Protein AF-A0A6A4IJ73-F1 (afdb_monomer)

Mean predicted aligned error: 5.36 Å

pLDDT: mean 88.85, std 8.81, range [42.09, 96.19]

Sequence (140 aa):
MLNLNHTLFPVFCGCNETDVPLMLYAADAPCTEYSNITTLGTDFDNSQISLLWNNTLTLYSQDNNQLAANWTTCITCGAIQCSLGRLGMEISDVCKQCFEKHCWHGEVNDSQPGFLSPSLILDPSETWAEWNVSFFGSTD

Structure (mmCIF, N/CA/C/O backbone):
data_AF-A0A6A4IJ73-F1
#
_entry.id   AF-A0A6A4IJ73-F1
#
loop_
_atom_site.group_PDB
_atom_site.id
_atom_site.type_symbol
_atom_site.label_atom_id
_atom_site.label_alt_id
_atom_site.label_comp_id
_atom_site.label_asym_id
_atom_site.label_entity_id
_atom_site.label_seq_id
_atom_site.pdbx_PDB_ins_code
_atom_site.Cartn_x
_atom_site.Cartn_y
_atom_site.Cartn_z
_atom_site.occupancy
_atom_site.B_iso_or_equiv
_atom_site.auth_seq_id
_atom_site.auth_comp_id
_atom_site.auth_asym_id
_atom_site.auth_atom_id
_atom_site.pdbx_PDB_model_num
ATOM 1 N N . MET A 1 1 ? -5.145 -13.179 -2.734 1.00 76.81 1 MET A N 1
ATOM 2 C CA . MET A 1 1 ? -4.444 -11.872 -2.777 1.00 76.81 1 MET A CA 1
ATOM 3 C C . MET A 1 1 ? -4.278 -11.346 -4.199 1.00 76.81 1 MET A C 1
ATOM 5 O O . MET A 1 1 ? -4.827 -10.290 -4.472 1.00 76.81 1 MET A O 1
ATOM 9 N N . LEU A 1 2 ? -3.608 -12.072 -5.109 1.00 85.44 2 LEU A N 1
ATOM 10 C CA . LEU A 1 2 ? -3.410 -11.653 -6.513 1.00 85.44 2 LEU A CA 1
ATOM 11 C C . LEU A 1 2 ? -4.720 -11.297 -7.236 1.00 85.44 2 LEU A C 1
ATOM 13 O O . LEU A 1 2 ? -4.884 -10.179 -7.709 1.00 85.44 2 LEU A O 1
ATOM 17 N N . ASN A 1 3 ? -5.690 -12.215 -7.229 1.00 87.62 3 ASN A N 1
ATOM 18 C CA . ASN A 1 3 ? -6.991 -12.030 -7.887 1.00 87.62 3 ASN A CA 1
ATOM 19 C C . ASN A 1 3 ? -7.838 -10.876 -7.316 1.00 87.62 3 ASN A C 1
ATOM 21 O O . ASN A 1 3 ? -8.817 -10.479 -7.938 1.00 87.62 3 ASN A O 1
ATOM 25 N N . LEU A 1 4 ? -7.486 -10.368 -6.131 1.00 87.69 4 LEU A N 1
ATOM 26 C CA . LEU A 1 4 ? -8.178 -9.274 -5.440 1.00 87.69 4 LEU A CA 1
ATOM 27 C C . LEU A 1 4 ? -7.373 -7.966 -5.479 1.00 87.69 4 LEU A C 1
ATOM 29 O O . LEU A 1 4 ? -7.717 -7.004 -4.802 1.00 87.69 4 LEU A O 1
ATOM 33 N N . ASN A 1 5 ? -6.280 -7.932 -6.247 1.00 85.94 5 ASN A N 1
ATOM 34 C CA . ASN A 1 5 ? -5.396 -6.776 -6.380 1.00 85.94 5 ASN A CA 1
ATOM 35 C C . ASN A 1 5 ? -4.757 -6.285 -5.058 1.00 85.94 5 ASN A C 1
ATOM 37 O O . ASN A 1 5 ? -4.320 -5.143 -4.948 1.00 85.94 5 AS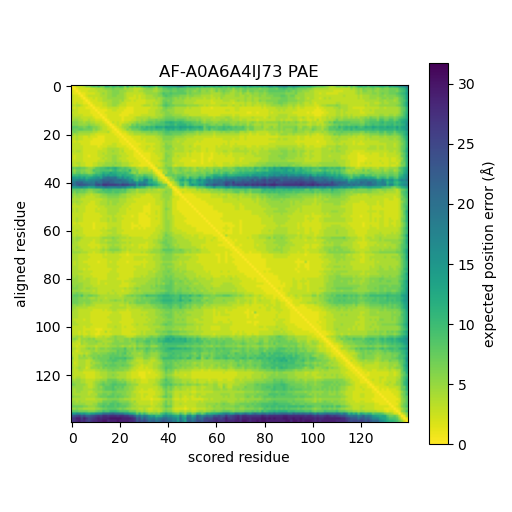N A O 1
ATOM 41 N N . HIS A 1 6 ? -4.653 -7.152 -4.046 1.00 88.50 6 HIS A N 1
ATOM 42 C CA . HIS A 1 6 ? -4.033 -6.821 -2.751 1.00 88.50 6 HIS A CA 1
ATOM 43 C C . HIS A 1 6 ? -2.496 -6.876 -2.773 1.00 88.50 6 HIS A C 1
ATOM 45 O O . HIS A 1 6 ? -1.854 -6.743 -1.737 1.00 88.50 6 HIS A O 1
ATOM 51 N N . THR A 1 7 ? -1.894 -7.126 -3.938 1.00 89.19 7 THR A N 1
ATOM 52 C CA . THR A 1 7 ? -0.436 -7.146 -4.124 1.00 89.19 7 THR A CA 1
ATOM 53 C C . THR A 1 7 ? 0.114 -5.832 -4.669 1.00 89.19 7 THR A C 1
ATOM 55 O O . THR A 1 7 ? 1.322 -5.656 -4.659 1.00 89.19 7 THR A O 1
ATOM 58 N N . LEU A 1 8 ? -0.740 -4.929 -5.166 1.00 89.88 8 LEU A N 1
ATOM 59 C CA . LEU A 1 8 ? -0.309 -3.633 -5.709 1.00 89.88 8 LEU A CA 1
ATOM 60 C C . LEU A 1 8 ? -0.512 -2.473 -4.730 1.00 89.88 8 LEU A C 1
ATOM 62 O O . LEU A 1 8 ? 0.103 -1.424 -4.892 1.00 89.88 8 LEU A O 1
ATOM 66 N N . PHE A 1 9 ? -1.358 -2.657 -3.714 1.00 89.19 9 PHE A N 1
ATOM 67 C CA . PHE A 1 9 ? -1.672 -1.628 -2.728 1.00 89.19 9 PHE A CA 1
ATOM 68 C C . PHE A 1 9 ? -1.710 -2.220 -1.316 1.00 89.19 9 PHE A C 1
ATOM 70 O O . PHE A 1 9 ? -2.148 -3.364 -1.156 1.00 89.19 9 PHE A O 1
ATOM 77 N N . PRO A 1 10 ? -1.296 -1.457 -0.288 1.00 93.81 10 PRO A N 1
ATOM 78 C CA . PRO A 1 10 ? -1.376 -1.899 1.093 1.00 93.81 10 PRO A CA 1
ATOM 79 C C . PRO A 1 10 ? -2.822 -2.154 1.536 1.00 93.81 10 PRO A C 1
ATOM 81 O O . PRO A 1 10 ? -3.736 -1.396 1.202 1.00 93.81 10 PRO A O 1
ATOM 84 N N . VAL A 1 11 ? -3.019 -3.201 2.333 1.00 93.81 11 VAL A N 1
ATOM 85 C CA . VAL A 1 11 ? -4.328 -3.637 2.831 1.00 93.81 11 VAL A CA 1
ATOM 86 C C . VAL A 1 11 ? -4.256 -3.931 4.326 1.00 93.81 11 VAL A C 1
ATOM 88 O O . VAL A 1 11 ? -3.286 -4.507 4.822 1.00 93.81 11 VAL A O 1
ATOM 91 N N . PHE A 1 12 ? -5.286 -3.527 5.062 1.00 94.62 12 PHE A N 1
ATOM 92 C CA . PHE A 1 12 ? -5.440 -3.888 6.465 1.00 94.62 12 PHE A CA 1
ATOM 93 C C . PHE A 1 12 ? -6.107 -5.258 6.598 1.00 94.62 12 PHE A C 1
ATOM 95 O O . PHE A 1 12 ? -7.096 -5.541 5.931 1.00 94.62 12 PHE A O 1
ATOM 102 N N . CYS A 1 13 ? -5.615 -6.088 7.509 1.00 93.00 13 CYS A N 1
ATOM 103 C CA . CYS A 1 13 ? -6.190 -7.385 7.847 1.00 93.00 13 CYS A CA 1
ATOM 104 C C . CYS A 1 13 ? -6.596 -7.393 9.324 1.00 93.00 13 CYS A C 1
ATOM 106 O O . CYS A 1 13 ? -5.812 -6.983 10.183 1.00 93.00 13 CYS A O 1
ATOM 108 N N . GLY A 1 14 ? -7.803 -7.887 9.618 1.00 90.25 14 GLY A N 1
ATOM 109 C CA . GLY A 1 14 ? -8.315 -8.007 10.989 1.00 90.25 14 GLY A CA 1
ATOM 110 C C . GLY A 1 14 ? -9.037 -6.766 11.528 1.00 90.25 14 GLY A C 1
ATOM 111 O O . GLY A 1 14 ? -9.101 -6.589 12.736 1.00 90.25 14 GLY A O 1
ATOM 112 N N . CYS A 1 15 ? -9.591 -5.891 10.678 1.00 89.94 15 CYS A N 1
ATOM 113 C CA . CYS A 1 15 ? -10.238 -4.653 11.153 1.00 89.94 15 CYS A CA 1
ATOM 114 C C . CYS A 1 15 ? -11.513 -4.886 11.979 1.00 89.94 15 CYS A C 1
ATOM 116 O O . CYS A 1 15 ? -11.856 -4.043 12.808 1.00 89.94 15 CYS A O 1
ATOM 118 N N . ASN A 1 16 ? -12.188 -6.020 11.762 1.00 83.81 16 ASN A N 1
ATOM 119 C CA . ASN A 1 16 ? -13.442 -6.393 12.429 1.00 83.81 16 ASN A CA 1
ATOM 120 C C . ASN A 1 16 ? -13.251 -7.432 13.546 1.00 83.81 16 ASN A C 1
ATOM 122 O O . ASN A 1 16 ? -14.225 -7.867 14.153 1.00 83.81 16 ASN A O 1
ATOM 126 N N . GLU A 1 17 ? -12.010 -7.831 13.815 1.00 85.75 17 GLU A N 1
ATOM 127 C CA . GLU A 1 17 ? -11.682 -8.902 14.749 1.00 85.75 17 GLU A CA 1
ATOM 128 C C . GLU A 1 17 ? -11.117 -8.290 16.037 1.00 85.75 17 GLU A C 1
ATOM 130 O O . GLU A 1 17 ? -10.059 -7.663 16.029 1.00 85.75 17 GLU A O 1
ATOM 135 N N . THR A 1 18 ? -11.821 -8.439 17.162 1.00 79.81 18 THR A N 1
ATOM 136 C CA . THR A 1 18 ? -11.441 -7.785 18.432 1.00 79.81 18 THR A CA 1
ATOM 137 C C . THR A 1 18 ? -10.266 -8.452 19.138 1.00 79.81 18 THR A C 1
ATOM 139 O O . THR A 1 18 ? -9.592 -7.818 19.952 1.00 79.81 18 THR A O 1
ATOM 142 N N . ASP A 1 19 ? -10.016 -9.720 18.812 1.00 84.88 19 ASP A N 1
ATOM 143 C CA . ASP A 1 19 ? -9.117 -10.598 19.565 1.00 84.88 19 ASP A CA 1
ATOM 144 C C . ASP A 1 19 ? -7.791 -10.858 18.828 1.00 84.88 19 ASP A C 1
ATOM 146 O O . ASP A 1 19 ? -6.941 -11.612 19.306 1.00 84.88 19 ASP A O 1
ATOM 150 N N . VAL A 1 20 ? -7.587 -10.223 17.668 1.00 87.50 20 VAL A N 1
ATOM 151 C CA . VAL A 1 20 ? -6.385 -10.371 16.834 1.00 87.50 20 VAL A CA 1
ATOM 152 C C . VAL A 1 20 ? -5.721 -9.011 16.594 1.00 87.50 20 VAL A C 1
ATOM 154 O O . VAL A 1 20 ? -6.378 -7.970 16.655 1.00 87.50 20 VAL A O 1
ATOM 157 N N . PRO A 1 21 ? -4.404 -8.968 16.330 1.00 89.25 21 PRO A N 1
ATOM 158 C CA . PRO A 1 21 ? -3.755 -7.724 15.949 1.00 89.25 21 PRO A CA 1
ATOM 159 C C . PRO A 1 21 ? -4.224 -7.263 14.564 1.00 89.25 21 PRO A C 1
ATOM 161 O O . PRO A 1 21 ? -4.288 -8.054 13.623 1.00 89.25 21 PRO A O 1
ATOM 164 N N . LEU A 1 22 ? -4.454 -5.956 14.427 1.00 92.31 22 LEU A N 1
ATOM 165 C CA . LEU A 1 22 ? -4.581 -5.316 13.123 1.00 92.31 22 LEU A CA 1
ATOM 166 C C . LEU A 1 22 ? -3.227 -5.377 12.402 1.00 92.31 22 LEU A C 1
ATOM 168 O O . LEU A 1 22 ? -2.228 -4.856 12.904 1.00 92.31 22 LEU A O 1
ATOM 172 N N . MET A 1 23 ? -3.194 -5.996 11.226 1.00 93.00 23 MET A N 1
ATOM 173 C CA . MET A 1 23 ? -1.998 -6.098 10.389 1.00 93.00 23 MET A CA 1
ATOM 174 C C . MET A 1 23 ? -2.143 -5.182 9.175 1.00 93.00 23 MET A C 1
ATOM 176 O O . MET A 1 23 ? -3.179 -5.194 8.520 1.00 93.00 23 MET A O 1
ATOM 180 N N . LEU A 1 24 ? -1.094 -4.431 8.841 1.00 94.50 24 LEU A N 1
ATOM 181 C CA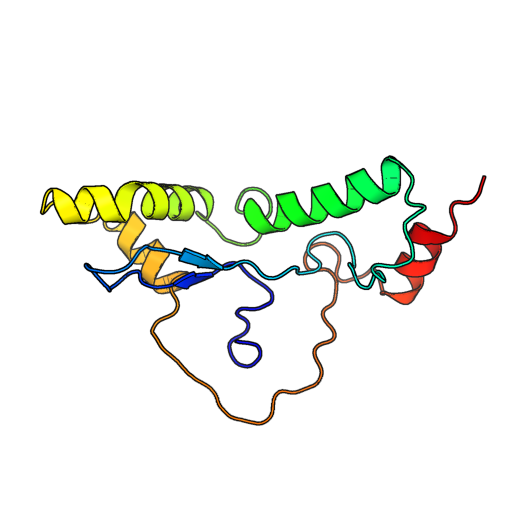 . LEU A 1 24 ? -0.958 -3.800 7.531 1.00 94.50 24 LEU A CA 1
ATOM 182 C C . LEU A 1 24 ? -0.085 -4.697 6.651 1.00 94.50 24 LEU A C 1
ATOM 184 O O . LEU A 1 24 ? 1.100 -4.876 6.932 1.00 94.50 24 LEU A O 1
ATOM 188 N N . TYR A 1 25 ? -0.670 -5.263 5.603 1.00 93.50 25 TYR A N 1
ATOM 189 C CA . TYR A 1 25 ? 0.052 -6.014 4.586 1.00 93.50 25 TYR A CA 1
ATOM 190 C C . TYR A 1 25 ? 0.368 -5.097 3.407 1.00 93.50 25 TYR A C 1
ATOM 192 O O . TYR A 1 25 ? -0.538 -4.516 2.816 1.00 93.50 25 TYR A O 1
ATOM 200 N N . ALA A 1 26 ? 1.644 -4.986 3.056 1.00 93.62 26 ALA A N 1
ATOM 201 C CA . ALA A 1 26 ? 2.104 -4.301 1.858 1.00 93.62 26 ALA A CA 1
ATOM 202 C C . ALA A 1 26 ? 3.086 -5.226 1.136 1.00 93.62 26 ALA A C 1
ATOM 204 O O . ALA A 1 26 ? 4.153 -5.543 1.664 1.00 93.62 26 ALA A O 1
ATOM 205 N N . ALA A 1 27 ? 2.688 -5.704 -0.040 1.00 92.06 27 ALA A N 1
ATOM 206 C CA . ALA A 1 27 ? 3.591 -6.417 -0.928 1.00 92.06 27 ALA A CA 1
ATOM 207 C C . ALA A 1 27 ? 4.452 -5.407 -1.684 1.00 92.06 27 ALA A C 1
ATOM 209 O O . ALA A 1 27 ? 3.991 -4.308 -1.983 1.00 92.06 27 ALA A O 1
ATOM 210 N N . ASP A 1 28 ? 5.683 -5.793 -1.997 1.00 90.56 28 ASP A N 1
ATOM 211 C CA . ASP A 1 28 ? 6.551 -4.984 -2.839 1.00 90.56 28 ASP A CA 1
ATOM 212 C C . ASP A 1 28 ? 5.909 -4.806 -4.223 1.00 90.56 28 ASP A C 1
ATOM 214 O O . ASP A 1 28 ? 5.656 -5.778 -4.941 1.00 90.56 28 ASP A O 1
ATOM 218 N N . ALA A 1 29 ? 5.574 -3.559 -4.547 1.00 93.06 29 ALA A N 1
ATOM 219 C CA . ALA A 1 29 ? 4.876 -3.170 -5.760 1.00 93.06 29 ALA A CA 1
ATOM 220 C C . ALA A 1 29 ? 5.666 -2.054 -6.455 1.00 93.06 29 ALA A C 1
ATOM 222 O O . ALA A 1 29 ? 6.258 -1.211 -5.772 1.00 93.06 29 ALA A O 1
ATOM 223 N N . PRO A 1 30 ? 5.672 -2.016 -7.797 1.00 94.56 30 PRO A N 1
ATOM 224 C CA . PRO A 1 30 ? 6.440 -1.023 -8.532 1.00 94.56 30 PRO A CA 1
ATOM 225 C C . PRO A 1 30 ? 5.717 0.329 -8.549 1.00 94.56 30 PRO A C 1
ATOM 227 O O . PRO A 1 30 ? 4.983 0.654 -9.480 1.00 94.56 30 PRO A O 1
ATOM 230 N N . CYS A 1 31 ? 5.882 1.128 -7.498 1.00 94.62 31 CYS A N 1
ATOM 231 C CA . CYS A 1 31 ? 5.358 2.489 -7.445 1.00 94.62 31 CYS A CA 1
ATOM 232 C C . CYS A 1 31 ? 6.162 3.426 -8.353 1.00 94.62 31 CYS A C 1
ATOM 234 O O . CYS A 1 31 ? 5.592 4.024 -9.265 1.00 94.62 31 CYS A O 1
ATOM 236 N N . THR A 1 32 ? 7.468 3.520 -8.103 1.00 94.38 32 THR A N 1
ATOM 237 C CA . THR A 1 32 ? 8.436 4.330 -8.859 1.00 94.38 32 THR A CA 1
ATOM 238 C C . THR A 1 32 ? 9.533 3.494 -9.503 1.00 94.38 32 THR A C 1
ATOM 240 O O . THR A 1 32 ? 10.125 3.951 -10.463 1.00 94.38 32 THR A O 1
ATOM 243 N N . GLU A 1 33 ? 9.821 2.296 -8.987 1.00 93.06 33 GLU A N 1
ATOM 244 C CA . GLU A 1 33 ? 10.921 1.449 -9.464 1.00 93.06 33 GLU A CA 1
ATOM 245 C C . GLU A 1 33 ? 10.458 0.004 -9.626 1.00 93.06 33 GLU A C 1
ATOM 247 O O . GLU A 1 33 ? 9.624 -0.476 -8.854 1.00 93.06 33 GLU A O 1
ATOM 252 N N . TYR A 1 34 ? 11.039 -0.726 -10.578 1.00 91.31 34 TYR A N 1
ATOM 253 C CA . TYR A 1 34 ? 10.883 -2.178 -10.617 1.00 91.31 34 TYR A CA 1
ATOM 254 C C . TYR A 1 34 ? 11.820 -2.846 -9.598 1.00 91.31 34 TYR A C 1
ATOM 256 O O . TYR A 1 34 ? 12.912 -2.372 -9.307 1.00 91.31 34 TYR A O 1
ATOM 264 N N . SER A 1 35 ? 11.404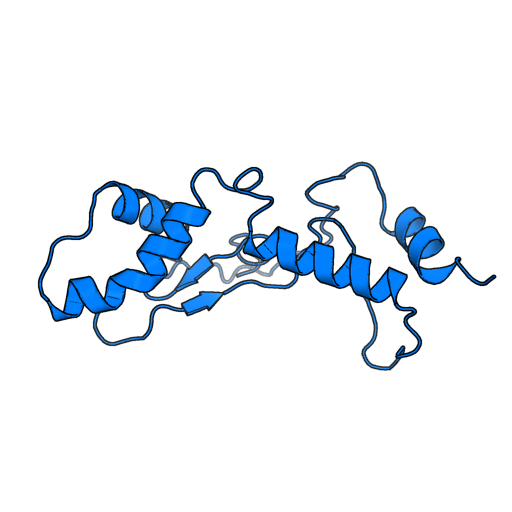 -3.991 -9.063 1.00 80.81 35 SER A N 1
ATOM 265 C CA . SER A 1 35 ? 12.131 -4.694 -7.996 1.00 80.81 35 SER A CA 1
ATOM 266 C C . SER A 1 35 ? 12.431 -6.158 -8.322 1.00 80.81 35 SER A C 1
ATOM 268 O O . SER A 1 35 ? 12.657 -6.979 -7.433 1.00 80.81 35 SER A O 1
ATOM 270 N N . ASN A 1 36 ? 12.475 -6.514 -9.612 1.00 81.12 36 ASN A N 1
ATOM 271 C CA . ASN A 1 36 ? 12.852 -7.859 -10.062 1.00 81.12 36 ASN A CA 1
ATOM 272 C C . ASN A 1 36 ? 14.375 -8.066 -9.968 1.00 81.12 36 ASN A C 1
ATOM 274 O O . ASN A 1 36 ? 15.072 -8.212 -10.973 1.00 81.12 36 ASN A O 1
ATOM 278 N N . ILE A 1 37 ? 14.883 -8.015 -8.738 1.00 78.19 37 ILE A N 1
ATOM 279 C CA . ILE A 1 37 ? 16.291 -8.144 -8.387 1.00 78.19 37 ILE A CA 1
ATOM 280 C C . ILE A 1 37 ? 16.536 -9.496 -7.717 1.00 78.19 37 ILE A C 1
ATOM 282 O O . ILE A 1 37 ? 15.757 -9.963 -6.886 1.00 78.19 37 ILE A O 1
ATOM 286 N N . THR A 1 38 ? 17.631 -10.159 -8.078 1.00 74.62 38 THR A N 1
ATOM 287 C CA . THR A 1 38 ? 17.995 -11.439 -7.460 1.00 74.62 38 THR A CA 1
ATOM 288 C C . THR A 1 38 ? 18.723 -11.207 -6.141 1.00 74.62 38 THR A C 1
ATOM 290 O O . THR A 1 38 ? 19.631 -10.383 -6.084 1.00 74.62 38 THR A O 1
ATOM 293 N N . THR A 1 39 ? 18.433 -12.011 -5.117 1.00 65.94 39 THR A N 1
ATOM 294 C CA . THR A 1 39 ? 19.105 -11.977 -3.800 1.00 65.94 39 THR A CA 1
ATOM 295 C C . THR A 1 39 ? 20.627 -12.178 -3.840 1.00 65.94 39 THR A C 1
ATOM 297 O O . THR A 1 39 ? 21.289 -11.923 -2.841 1.00 65.94 39 THR A O 1
ATOM 300 N N . LEU A 1 40 ? 21.188 -12.635 -4.965 1.00 59.31 40 LEU A N 1
ATOM 301 C CA . LEU A 1 40 ? 22.623 -12.883 -5.153 1.00 59.31 40 LEU A CA 1
ATOM 302 C C . LEU A 1 40 ? 23.366 -11.742 -5.875 1.00 59.31 40 LEU A C 1
ATOM 304 O O . LEU A 1 40 ? 24.586 -11.805 -5.987 1.00 59.31 40 LEU A O 1
ATOM 308 N N . GLY A 1 41 ? 22.660 -10.721 -6.371 1.00 60.38 41 GLY A N 1
ATOM 309 C CA . GLY A 1 41 ? 23.257 -9.549 -7.019 1.00 60.38 41 GLY A CA 1
ATOM 310 C C . GLY A 1 41 ? 23.423 -8.417 -6.011 1.00 60.38 41 GLY A C 1
ATOM 311 O O . GLY A 1 41 ? 22.582 -7.532 -5.951 1.00 60.38 41 GLY A O 1
ATOM 312 N N . THR A 1 42 ? 24.444 -8.489 -5.158 1.00 62.59 42 THR A N 1
ATOM 313 C CA . THR A 1 42 ? 24.612 -7.584 -4.002 1.00 62.59 42 THR A CA 1
ATOM 314 C C . THR A 1 42 ? 25.394 -6.301 -4.285 1.00 62.59 42 THR A C 1
ATOM 316 O O . THR A 1 42 ? 25.589 -5.509 -3.365 1.00 62.59 42 THR A O 1
ATOM 319 N N . ASP A 1 43 ? 25.816 -6.065 -5.524 1.00 75.75 43 ASP A N 1
ATOM 320 C CA . ASP A 1 43 ? 26.626 -4.897 -5.880 1.00 75.75 43 ASP A CA 1
ATOM 321 C C . ASP A 1 43 ? 25.731 -3.733 -6.329 1.00 75.75 43 ASP A C 1
ATOM 323 O O . ASP A 1 43 ? 25.792 -3.298 -7.476 1.00 75.75 43 ASP A O 1
ATOM 327 N N . PHE A 1 44 ? 24.863 -3.257 -5.427 1.00 82.88 44 PHE A N 1
ATOM 328 C CA . PHE A 1 44 ? 24.125 -2.013 -5.651 1.00 82.88 44 PHE A CA 1
ATOM 329 C C . PHE A 1 44 ? 24.929 -0.816 -5.160 1.00 82.88 44 PHE A C 1
ATOM 331 O O . PHE A 1 44 ? 25.468 -0.826 -4.049 1.00 82.88 44 PHE A O 1
ATOM 338 N N . ASP A 1 45 ? 24.961 0.246 -5.955 1.00 87.81 45 ASP A N 1
ATOM 339 C CA . ASP A 1 45 ? 25.465 1.530 -5.498 1.00 87.81 45 ASP A CA 1
ATOM 340 C C . ASP A 1 45 ? 24.443 2.248 -4.589 1.00 87.81 45 ASP A C 1
ATOM 342 O O . ASP A 1 45 ? 23.268 1.881 -4.469 1.00 87.81 45 ASP A O 1
ATOM 346 N N . ASN A 1 46 ? 24.889 3.311 -3.917 1.00 89.56 46 ASN A N 1
ATOM 347 C CA . ASN A 1 46 ? 24.019 4.083 -3.026 1.00 89.56 46 ASN A CA 1
ATOM 348 C C . ASN A 1 46 ? 22.841 4.749 -3.761 1.00 89.56 46 ASN A C 1
ATOM 350 O O . ASN A 1 46 ? 21.827 5.053 -3.126 1.00 89.56 46 ASN A O 1
ATOM 354 N N . SER A 1 47 ? 22.965 5.008 -5.065 1.00 89.62 47 SER A N 1
ATOM 355 C CA . SER A 1 47 ? 21.916 5.640 -5.864 1.00 89.62 47 SER A CA 1
ATOM 356 C C . SER A 1 47 ? 20.794 4.648 -6.175 1.00 89.62 47 SER A C 1
ATOM 358 O O . SER A 1 47 ? 19.645 4.930 -5.848 1.00 89.62 47 SER A O 1
ATOM 360 N N . GLN A 1 48 ? 21.129 3.445 -6.640 1.00 88.38 48 GLN A N 1
ATOM 361 C CA . GLN A 1 48 ? 20.223 2.320 -6.869 1.00 88.38 48 GLN A CA 1
ATOM 362 C C . GLN A 1 48 ? 19.486 1.936 -5.588 1.00 88.38 48 GLN A C 1
ATOM 364 O O . GLN A 1 48 ? 18.269 1.759 -5.589 1.00 88.38 48 GLN A O 1
ATOM 369 N N . ILE A 1 49 ? 20.205 1.879 -4.461 1.00 89.62 49 ILE A N 1
ATOM 370 C CA . ILE A 1 49 ? 19.583 1.679 -3.151 1.00 89.62 49 ILE A CA 1
ATOM 371 C C . ILE A 1 49 ? 18.582 2.808 -2.886 1.00 89.62 49 ILE A C 1
ATOM 373 O O . ILE A 1 49 ? 17.419 2.537 -2.607 1.00 89.62 49 ILE A O 1
ATOM 377 N N . SER A 1 50 ? 18.981 4.073 -3.020 1.00 92.88 50 SER A N 1
ATOM 378 C CA . SER A 1 50 ? 18.077 5.206 -2.767 1.00 92.88 50 SER A CA 1
ATOM 379 C C . SER A 1 50 ? 16.801 5.153 -3.617 1.00 92.88 50 SER A C 1
ATOM 381 O O . SER A 1 50 ? 15.727 5.449 -3.094 1.00 92.88 50 SER A O 1
ATOM 383 N N . LEU A 1 51 ? 16.891 4.715 -4.877 1.00 92.44 51 LEU A N 1
ATOM 384 C CA . LEU A 1 51 ? 15.739 4.502 -5.758 1.00 92.44 51 LEU A CA 1
ATOM 385 C C . LEU A 1 51 ? 14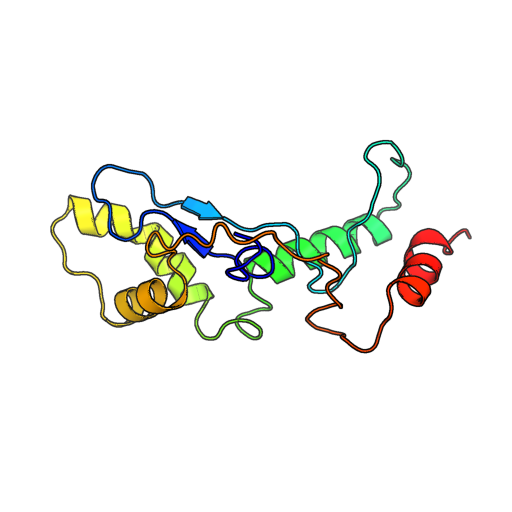.791 3.420 -5.207 1.00 92.44 51 LEU A C 1
ATOM 387 O O . LEU A 1 51 ? 13.603 3.680 -5.001 1.00 92.44 51 LEU A O 1
ATOM 391 N N . LEU A 1 52 ? 15.310 2.237 -4.858 1.00 91.56 52 LEU A N 1
ATOM 392 C CA . LEU A 1 52 ? 14.510 1.141 -4.281 1.00 91.56 52 LEU A CA 1
ATOM 393 C C . LEU A 1 52 ? 13.852 1.530 -2.942 1.00 91.56 52 LEU A C 1
ATOM 395 O O . LEU A 1 52 ? 12.699 1.182 -2.661 1.00 91.56 52 LEU A O 1
ATOM 399 N N . TRP A 1 53 ? 14.566 2.286 -2.106 1.00 93.06 53 TRP A N 1
ATOM 400 C CA . TRP A 1 53 ? 14.023 2.816 -0.853 1.00 93.06 53 TRP A CA 1
ATOM 401 C C . TRP A 1 53 ? 12.935 3.858 -1.103 1.00 93.06 53 TRP A C 1
ATOM 403 O O . TRP A 1 53 ? 11.920 3.852 -0.403 1.00 93.06 53 TRP A O 1
ATOM 413 N N . ASN A 1 54 ? 13.105 4.715 -2.110 1.00 95.25 54 ASN A N 1
ATOM 414 C CA . ASN A 1 54 ? 12.084 5.675 -2.507 1.00 95.25 54 ASN A CA 1
ATOM 415 C C . ASN A 1 54 ? 10.812 4.969 -3.001 1.00 95.25 54 ASN A C 1
ATOM 417 O O . ASN A 1 54 ? 9.714 5.366 -2.609 1.00 95.25 54 ASN A O 1
ATOM 421 N N . ASN A 1 55 ? 10.944 3.870 -3.753 1.00 94.88 55 ASN A N 1
ATOM 422 C CA . ASN A 1 55 ? 9.808 3.033 -4.148 1.00 94.88 55 ASN A CA 1
ATOM 423 C C . ASN A 1 55 ? 9.044 2.508 -2.927 1.00 94.88 55 ASN A C 1
ATOM 425 O O . ASN A 1 55 ? 7.829 2.669 -2.817 1.00 94.88 55 ASN A O 1
ATOM 429 N N . THR A 1 56 ? 9.777 1.954 -1.961 1.00 94.19 56 THR A N 1
ATOM 430 C CA . THR A 1 56 ? 9.197 1.427 -0.719 1.00 94.19 56 THR A CA 1
ATOM 431 C C . THR A 1 56 ? 8.501 2.527 0.086 1.00 94.19 56 THR A C 1
ATOM 433 O O . THR A 1 56 ? 7.376 2.351 0.555 1.00 94.19 56 THR A O 1
ATOM 436 N N . LEU A 1 57 ? 9.135 3.692 0.236 1.00 94.94 57 LEU A N 1
ATOM 437 C CA . LEU A 1 57 ? 8.536 4.824 0.939 1.00 94.94 57 LEU A CA 1
ATOM 438 C C . LEU A 1 57 ? 7.273 5.323 0.228 1.00 94.94 57 LEU A C 1
ATOM 440 O O . LEU A 1 57 ? 6.278 5.636 0.885 1.00 94.94 57 LEU A O 1
ATOM 444 N N . THR A 1 58 ? 7.286 5.359 -1.102 1.00 96.19 58 THR A N 1
ATOM 445 C CA . THR A 1 58 ? 6.129 5.723 -1.927 1.00 96.19 58 THR A CA 1
ATOM 446 C C . THR A 1 58 ? 4.981 4.738 -1.727 1.00 96.19 58 THR A C 1
ATOM 448 O O . THR A 1 58 ? 3.848 5.163 -1.501 1.00 96.19 58 THR A 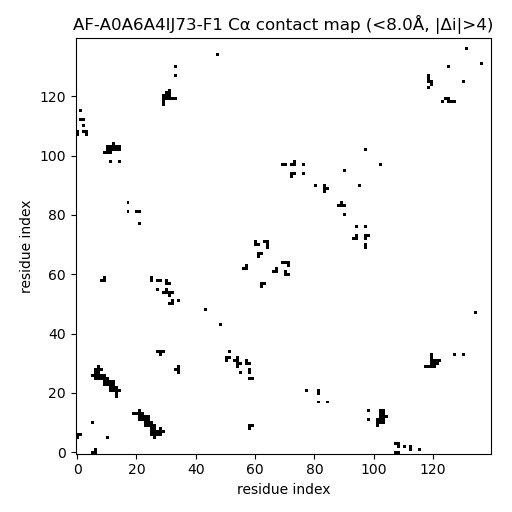O 1
ATOM 451 N N . LEU A 1 59 ? 5.271 3.435 -1.699 1.00 95.00 59 LEU A N 1
ATOM 452 C CA . LEU A 1 59 ? 4.290 2.394 -1.403 1.00 95.00 59 LEU A CA 1
ATOM 453 C C . LEU A 1 59 ? 3.637 2.606 -0.029 1.00 95.00 59 LEU A C 1
ATOM 455 O O . LEU A 1 59 ? 2.413 2.602 0.077 1.00 95.00 59 LEU A O 1
ATOM 459 N N . TYR A 1 60 ? 4.413 2.837 1.031 1.00 94.56 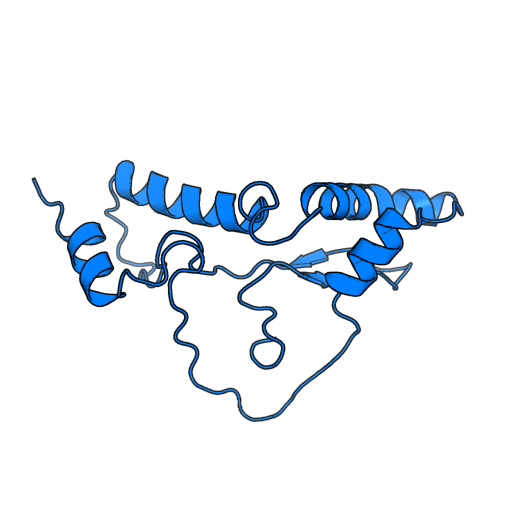60 TYR A N 1
ATOM 460 C CA . TYR A 1 60 ? 3.842 2.999 2.375 1.00 94.56 60 TYR A CA 1
ATOM 461 C C . TYR A 1 60 ? 3.162 4.349 2.601 1.00 94.56 60 TYR A C 1
ATOM 463 O O . TYR A 1 60 ? 2.165 4.413 3.318 1.00 94.56 60 TYR A O 1
ATOM 471 N N . SER A 1 61 ? 3.674 5.426 2.007 1.00 94.44 61 SER A N 1
ATOM 472 C CA . SER A 1 61 ? 3.051 6.755 2.077 1.00 94.44 61 SER A CA 1
ATOM 473 C C . SER A 1 61 ? 1.875 6.913 1.108 1.00 94.44 61 SER A C 1
ATOM 475 O O . SER A 1 61 ? 1.136 7.896 1.204 1.00 94.44 61 SER A O 1
ATOM 477 N N . GLN A 1 62 ? 1.694 5.945 0.199 1.00 94.81 62 GLN A N 1
ATOM 478 C CA . GLN A 1 62 ? 0.771 6.018 -0.934 1.00 94.81 62 GLN A CA 1
ATOM 479 C C . GLN A 1 62 ? 0.957 7.323 -1.717 1.00 94.81 62 GLN A C 1
ATOM 481 O O . GLN A 1 62 ? -0.016 8.007 -2.043 1.00 94.81 62 GLN A O 1
ATOM 486 N N . ASP A 1 63 ? 2.228 7.668 -1.950 1.00 95.06 63 ASP A N 1
ATOM 487 C CA . ASP A 1 63 ? 2.679 8.914 -2.572 1.00 95.06 63 ASP A CA 1
ATOM 488 C C . ASP A 1 63 ? 2.036 10.156 -1.931 1.00 95.06 63 ASP A C 1
ATOM 490 O O . ASP A 1 63 ? 1.286 10.904 -2.552 1.00 95.06 63 ASP A O 1
ATOM 494 N N . ASN A 1 64 ? 2.228 10.327 -0.620 1.00 93.19 64 ASN A N 1
ATOM 495 C CA . ASN A 1 64 ? 1.621 11.421 0.151 1.00 93.19 64 ASN A CA 1
ATOM 496 C C . ASN A 1 64 ? 0.092 11.555 -0.050 1.00 93.19 64 ASN A C 1
ATOM 498 O O . ASN A 1 64 ? -0.449 12.662 -0.104 1.00 93.19 64 ASN A O 1
ATOM 502 N N . ASN A 1 65 ? -0.617 10.420 -0.088 1.00 93.44 65 ASN A N 1
ATOM 503 C CA . ASN A 1 65 ? -2.057 10.285 -0.365 1.00 93.44 65 ASN A CA 1
ATOM 504 C C . ASN A 1 65 ? -2.489 10.474 -1.833 1.00 93.44 65 ASN A C 1
ATOM 506 O O . ASN A 1 65 ? -3.694 10.501 -2.097 1.00 93.44 65 ASN A O 1
ATOM 510 N N . GLN A 1 66 ? -1.563 10.596 -2.785 1.00 93.94 66 GLN A N 1
ATOM 511 C CA . GLN A 1 66 ? -1.891 10.717 -4.208 1.00 93.94 66 GLN A CA 1
ATOM 512 C C . GLN A 1 66 ? -2.433 9.402 -4.785 1.00 93.94 66 GLN A C 1
ATOM 514 O O . GLN A 1 66 ? -3.417 9.423 -5.525 1.00 93.94 66 GLN A O 1
ATOM 519 N N . LEU A 1 67 ? -1.856 8.255 -4.406 1.00 92.31 67 LEU A N 1
ATOM 520 C CA . LEU A 1 67 ? -2.334 6.933 -4.841 1.00 92.31 67 LEU A CA 1
ATOM 521 C C . LEU A 1 67 ? -3.615 6.512 -4.110 1.00 92.31 67 LEU A C 1
ATOM 523 O O . LEU A 1 67 ? -4.502 5.881 -4.685 1.00 92.31 67 LEU A O 1
ATOM 527 N N . ALA A 1 68 ? -3.734 6.902 -2.842 1.00 92.00 68 ALA A N 1
ATOM 528 C CA . ALA A 1 68 ? -4.901 6.636 -2.018 1.00 92.00 68 ALA A CA 1
ATOM 529 C C . ALA A 1 68 ? -5.256 7.868 -1.177 1.00 92.00 68 ALA A C 1
ATOM 531 O O . ALA A 1 68 ? -4.613 8.174 -0.173 1.00 92.00 68 ALA A O 1
ATOM 532 N N . ALA A 1 69 ? -6.328 8.558 -1.571 1.00 92.94 69 ALA A N 1
ATOM 533 C CA . ALA A 1 69 ? -6.826 9.714 -0.832 1.00 92.94 69 ALA A CA 1
ATOM 534 C C . ALA A 1 69 ? -7.101 9.366 0.644 1.00 92.94 69 ALA A C 1
ATOM 536 O O . ALA A 1 69 ? -7.719 8.340 0.935 1.00 92.94 69 ALA A O 1
ATOM 537 N N . ASN A 1 70 ? -6.675 10.252 1.552 1.00 93.12 70 ASN A N 1
ATOM 538 C CA . ASN A 1 70 ? -6.768 10.115 3.014 1.00 93.12 70 ASN A CA 1
ATOM 539 C C . ASN A 1 70 ? -6.016 8.916 3.621 1.00 93.12 70 ASN A C 1
ATOM 541 O O . ASN A 1 70 ? -6.248 8.575 4.782 1.00 93.12 70 ASN A O 1
ATOM 545 N N . TRP A 1 71 ? -5.084 8.297 2.894 1.00 95.31 71 TRP A N 1
ATOM 546 C CA . TRP A 1 71 ? -4.324 7.146 3.385 1.00 95.31 71 TRP A CA 1
ATOM 547 C C . TRP A 1 71 ? -3.625 7.382 4.733 1.00 95.31 71 TRP A C 1
ATOM 549 O O . TRP A 1 71 ? -3.703 6.553 5.635 1.00 95.31 71 TRP A O 1
ATOM 559 N N . THR A 1 72 ? -3.014 8.550 4.921 1.00 95.25 72 THR A N 1
ATOM 560 C CA . THR A 1 72 ? -2.351 8.959 6.171 1.00 95.25 72 THR A CA 1
ATOM 561 C C . THR A 1 72 ? -3.326 8.941 7.354 1.00 95.25 72 THR A C 1
ATOM 563 O O . THR A 1 72 ? -2.983 8.529 8.467 1.00 95.25 72 THR A O 1
ATOM 566 N N . THR A 1 73 ? -4.577 9.343 7.116 1.00 95.38 73 THR A N 1
ATOM 567 C CA . THR A 1 73 ? -5.647 9.238 8.109 1.00 95.38 73 THR A CA 1
ATOM 568 C C . THR A 1 73 ? -5.977 7.778 8.395 1.00 95.38 73 THR A C 1
ATOM 570 O O . THR A 1 73 ? -6.101 7.412 9.559 1.00 95.38 73 THR A O 1
ATOM 573 N N . CYS A 1 74 ? -6.029 6.921 7.374 1.00 95.81 74 CYS A N 1
ATOM 574 C CA . CYS A 1 74 ? -6.271 5.488 7.544 1.00 95.81 74 CYS A CA 1
ATOM 575 C C . CYS A 1 74 ? -5.160 4.785 8.342 1.00 95.81 74 CYS A C 1
ATOM 577 O O . CYS A 1 74 ? -5.463 3.981 9.222 1.00 95.81 74 CYS A O 1
ATOM 579 N N . ILE A 1 75 ? -3.891 5.147 8.128 1.00 95.81 75 ILE A N 1
ATOM 580 C CA . ILE A 1 75 ? -2.768 4.696 8.968 1.00 95.81 75 ILE A CA 1
ATOM 581 C C . ILE A 1 75 ? -2.966 5.128 10.425 1.00 95.81 75 ILE A C 1
ATOM 583 O O . ILE A 1 75 ? -2.815 4.317 11.340 1.00 95.81 75 ILE A O 1
ATOM 587 N N . THR A 1 76 ? -3.361 6.384 10.650 1.00 95.25 76 THR A N 1
ATOM 588 C CA . THR A 1 76 ? -3.642 6.901 12.000 1.00 95.25 76 THR A CA 1
ATOM 589 C C . THR A 1 76 ? -4.783 6.128 12.666 1.00 95.25 76 THR A C 1
ATOM 591 O O . THR A 1 76 ? -4.667 5.746 13.829 1.00 95.25 76 THR A O 1
ATOM 594 N N . CYS A 1 77 ? -5.857 5.839 11.927 1.00 95.25 77 CYS A N 1
ATOM 595 C CA . CYS A 1 77 ? -6.966 5.009 12.392 1.00 95.25 77 CYS A CA 1
ATOM 596 C C . CYS A 1 77 ? -6.494 3.606 12.781 1.00 95.25 77 CYS A C 1
ATOM 598 O O . CYS A 1 77 ? -6.832 3.131 13.863 1.00 95.25 77 CYS A O 1
ATOM 600 N N . GLY A 1 78 ? -5.652 2.976 11.957 1.00 94.06 78 GLY A N 1
ATOM 601 C CA . GLY A 1 78 ? -5.059 1.679 12.275 1.00 94.06 78 GLY A CA 1
ATOM 602 C C . GLY A 1 78 ? -4.220 1.701 13.556 1.00 94.06 78 GLY A C 1
ATOM 603 O O . GLY A 1 78 ? -4.335 0.800 14.385 1.00 94.06 78 GLY A O 1
ATOM 604 N N . ALA A 1 79 ? -3.445 2.766 13.777 1.00 94.06 79 ALA A N 1
ATOM 605 C CA . ALA A 1 79 ? -2.616 2.916 14.973 1.00 94.06 79 ALA A CA 1
ATOM 606 C C . ALA A 1 79 ? -3.432 3.021 16.277 1.00 94.06 79 ALA A C 1
ATOM 608 O O . ALA A 1 79 ? -2.966 2.586 17.333 1.00 94.06 79 ALA A O 1
ATOM 609 N N . ILE A 1 80 ? -4.644 3.586 16.225 1.00 93.25 80 ILE A N 1
ATOM 610 C CA . ILE A 1 80 ? -5.490 3.790 17.413 1.00 93.25 80 ILE A CA 1
ATOM 611 C C . ILE A 1 80 ? -6.606 2.750 17.573 1.00 93.25 80 ILE A C 1
ATOM 613 O O . ILE A 1 80 ? -7.133 2.619 18.678 1.00 93.25 80 ILE A O 1
ATOM 617 N N . GLN A 1 81 ? -6.941 1.989 16.526 1.00 91.44 81 GLN A N 1
ATOM 618 C CA . GLN A 1 81 ? -8.082 1.064 16.471 1.00 91.44 81 GLN A CA 1
ATOM 619 C C . GLN A 1 81 ? -8.174 0.146 17.698 1.00 91.44 81 GLN A C 1
ATOM 621 O O . GLN A 1 81 ? -9.178 0.144 18.411 1.00 91.44 81 GLN A O 1
ATOM 626 N N . CYS A 1 82 ? -7.100 -0.587 18.009 1.00 88.81 82 CYS A N 1
ATOM 627 C CA . CYS A 1 82 ? -7.101 -1.519 19.139 1.00 88.81 82 CYS A CA 1
ATOM 628 C C . CYS A 1 82 ? -7.243 -0.806 20.495 1.00 88.81 82 CYS A C 1
ATOM 630 O O . CYS A 1 82 ? -7.785 -1.373 21.443 1.00 88.81 82 CYS A O 1
ATOM 632 N N . SER A 1 83 ? -6.756 0.434 20.617 1.00 90.94 83 SER A N 1
ATOM 633 C CA . SER A 1 83 ? -6.925 1.235 21.835 1.00 90.94 83 SER A CA 1
ATOM 634 C C . SER A 1 83 ? -8.367 1.703 22.007 1.00 90.94 83 SER A C 1
ATOM 636 O O . SER A 1 83 ? -8.876 1.640 23.124 1.00 90.94 83 SER A O 1
ATOM 638 N N . LEU A 1 84 ? -9.035 2.112 20.922 1.00 90.81 84 LEU A N 1
ATOM 639 C CA . LEU A 1 84 ? -10.461 2.457 20.942 1.00 90.81 84 LEU A CA 1
ATOM 640 C C . LEU A 1 84 ? -11.307 1.251 21.368 1.00 90.81 84 LEU A C 1
ATOM 642 O O . LEU A 1 84 ? -12.126 1.376 22.278 1.00 90.81 84 LEU A O 1
ATOM 646 N N . GLY A 1 85 ? -11.025 0.074 20.796 1.00 88.62 85 GLY A N 1
ATOM 647 C CA . GLY A 1 85 ? -11.703 -1.177 21.145 1.00 88.62 85 GLY A CA 1
ATOM 648 C C . GLY A 1 85 ? -11.546 -1.555 22.621 1.00 88.62 85 GLY A C 1
ATOM 649 O O . GLY A 1 85 ? -12.535 -1.831 23.293 1.00 88.62 85 GLY A O 1
ATOM 650 N N . ARG A 1 86 ? -10.324 -1.474 23.171 1.00 89.00 86 ARG A N 1
ATOM 651 C CA . ARG A 1 86 ? -10.068 -1.740 24.604 1.00 89.00 86 ARG A CA 1
ATOM 652 C C . ARG A 1 86 ? -10.810 -0.792 25.546 1.00 89.00 86 ARG A C 1
ATOM 654 O O . ARG A 1 86 ? -11.132 -1.183 26.663 1.00 89.00 86 ARG A O 1
ATOM 661 N N . LEU A 1 87 ? -11.033 0.448 25.121 1.00 92.94 87 LEU A N 1
ATOM 662 C CA . LEU A 1 87 ? -11.731 1.465 25.908 1.00 92.94 87 LEU A CA 1
ATOM 663 C C . LEU A 1 87 ? -13.253 1.445 25.695 1.00 92.94 87 LEU A C 1
ATOM 665 O O . LEU A 1 87 ? -13.953 2.224 26.337 1.00 92.94 87 LEU A O 1
ATOM 669 N N . GLY A 1 88 ? -13.769 0.588 24.806 1.00 90.56 88 GLY A N 1
ATOM 670 C CA . GLY A 1 88 ? -15.187 0.566 24.441 1.00 90.56 88 GLY A CA 1
ATOM 671 C C . GLY A 1 88 ? -15.659 1.863 23.775 1.00 90.56 88 GLY A C 1
ATOM 672 O O . GLY A 1 88 ? -16.834 2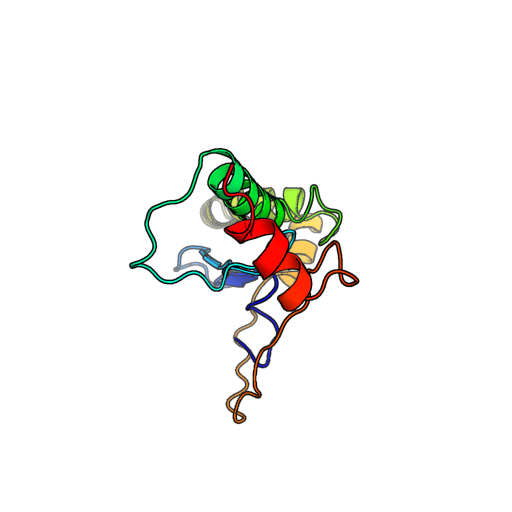.205 23.875 1.00 90.56 88 GLY A O 1
ATOM 673 N N . MET A 1 89 ? -14.747 2.612 23.146 1.00 92.25 89 MET A N 1
ATOM 674 C CA . MET A 1 89 ? -15.069 3.864 22.461 1.00 92.25 89 MET A CA 1
ATOM 675 C C . MET A 1 89 ? -15.468 3.592 21.014 1.00 92.25 89 MET A C 1
ATOM 677 O O . MET A 1 89 ? -14.878 2.745 20.343 1.00 92.25 89 MET A O 1
ATOM 681 N N . GLU A 1 90 ? -16.446 4.346 20.518 1.00 89.81 90 GLU A N 1
ATOM 682 C CA . GLU A 1 90 ? -16.853 4.252 19.121 1.00 89.81 90 GLU A CA 1
ATOM 683 C C . GLU A 1 90 ? -15.764 4.781 18.181 1.00 89.81 90 GLU A C 1
ATOM 685 O O . GLU A 1 90 ? -15.100 5.788 18.440 1.00 89.81 90 GLU A O 1
ATOM 690 N N . ILE A 1 91 ? -15.597 4.090 17.056 1.00 90.25 91 ILE A N 1
ATOM 691 C CA . ILE A 1 91 ? -14.687 4.487 15.983 1.00 90.25 91 ILE A CA 1
ATOM 692 C C . ILE A 1 91 ? -15.324 5.649 15.213 1.00 90.25 91 ILE A C 1
ATOM 694 O O . ILE A 1 91 ? -16.521 5.622 14.918 1.00 90.25 91 ILE A O 1
ATOM 698 N N . SER A 1 92 ? -14.532 6.665 14.865 1.00 92.81 92 SER A N 1
ATOM 699 C CA . SER A 1 92 ? -15.022 7.806 14.086 1.00 92.81 92 SER A CA 1
ATOM 700 C C . SER A 1 92 ? -15.445 7.386 12.675 1.00 92.81 92 SER A C 1
ATOM 702 O O . SER A 1 92 ? -14.905 6.437 12.104 1.00 92.81 92 SER A O 1
ATOM 704 N N . ASP A 1 93 ? -16.373 8.128 12.070 1.00 94.75 93 ASP A N 1
ATOM 705 C CA . ASP A 1 93 ? -16.864 7.804 10.724 1.00 94.75 93 ASP A CA 1
ATOM 706 C C . ASP A 1 93 ? -15.760 7.859 9.660 1.00 94.75 93 ASP A C 1
ATOM 708 O O . ASP A 1 93 ? -15.766 7.071 8.720 1.00 94.75 93 ASP A O 1
ATOM 712 N N . VAL A 1 94 ? -14.751 8.713 9.852 1.00 94.19 94 VAL A N 1
ATOM 713 C CA . VAL A 1 94 ? -13.566 8.771 8.981 1.00 94.19 94 VAL A CA 1
ATOM 714 C C . VAL A 1 94 ? -12.779 7.457 9.031 1.00 94.19 94 VAL A C 1
ATOM 716 O O . VAL A 1 94 ? -12.357 6.944 7.997 1.00 94.19 94 VAL A O 1
ATOM 719 N N . CYS A 1 95 ? -12.615 6.873 10.220 1.00 93.81 95 CYS A N 1
ATOM 720 C CA . CYS A 1 95 ? -11.933 5.591 10.368 1.00 93.81 95 CYS A CA 1
ATOM 721 C C . CYS A 1 95 ? -12.767 4.421 9.833 1.00 93.81 95 CYS A C 1
ATOM 723 O O . CYS A 1 95 ? -12.201 3.511 9.227 1.00 93.81 95 CYS A O 1
ATOM 725 N N . LYS A 1 96 ? -14.099 4.465 9.974 1.00 93.44 96 LYS A N 1
ATOM 726 C CA . LYS A 1 96 ? -14.993 3.480 9.341 1.00 93.44 96 LYS A CA 1
ATOM 727 C C . LYS A 1 96 ? -14.835 3.494 7.819 1.00 93.44 96 LYS A C 1
ATOM 729 O O . LYS A 1 96 ? -14.561 2.451 7.240 1.00 93.44 96 LYS A O 1
ATOM 734 N N . GLN A 1 97 ? -14.874 4.674 7.193 1.00 94.25 97 GLN A N 1
ATOM 735 C CA . GLN A 1 97 ? -14.670 4.830 5.744 1.00 94.25 97 GLN A CA 1
ATOM 736 C C . GLN A 1 97 ? -13.302 4.303 5.282 1.00 94.25 97 GLN A C 1
ATOM 738 O O . GLN A 1 97 ? -13.187 3.672 4.231 1.00 94.25 97 GLN A O 1
ATOM 743 N N . CYS A 1 98 ? -12.254 4.531 6.078 1.00 94.00 98 CYS A N 1
ATOM 744 C CA . CYS A 1 98 ? -10.928 3.981 5.809 1.00 94.00 98 CYS A CA 1
ATOM 745 C C . CYS A 1 98 ? -10.928 2.450 5.772 1.00 94.00 98 CYS A C 1
ATOM 747 O O . CYS A 1 98 ? -10.411 1.864 4.821 1.00 94.00 98 CYS A O 1
ATOM 749 N N . PHE A 1 99 ? -11.507 1.796 6.782 1.00 92.94 99 PHE A N 1
ATOM 750 C CA . PHE A 1 99 ? -11.549 0.334 6.835 1.00 92.94 99 PHE A CA 1
ATOM 751 C C . PHE A 1 99 ? -12.534 -0.267 5.830 1.00 92.94 99 PHE A C 1
ATOM 753 O O . PHE A 1 99 ? -12.265 -1.338 5.302 1.00 92.94 99 PHE A O 1
ATOM 760 N N . GLU A 1 100 ? -13.611 0.424 5.467 1.00 92.62 100 GLU A N 1
ATOM 761 C CA . GLU A 1 100 ? -14.475 -0.006 4.361 1.00 92.62 100 GLU A CA 1
ATOM 762 C C . GLU A 1 100 ? -13.689 -0.130 3.049 1.00 92.62 100 GLU A C 1
ATOM 764 O O . GLU A 1 100 ? -13.851 -1.112 2.325 1.00 92.62 100 GLU A O 1
ATOM 769 N N . LYS A 1 101 ? -12.800 0.832 2.774 1.00 91.62 101 LYS A N 1
ATOM 770 C CA . LYS A 1 101 ? -12.033 0.899 1.525 1.00 91.62 101 LYS A CA 1
ATOM 771 C C . LYS A 1 101 ? -10.761 0.049 1.522 1.00 91.62 101 LYS A C 1
ATOM 773 O O . LYS A 1 101 ? -10.411 -0.512 0.489 1.00 91.62 101 LYS A O 1
ATOM 778 N N . HIS A 1 102 ? -10.038 0.017 2.640 1.00 92.31 102 HIS A N 1
ATOM 779 C CA . HIS A 1 102 ? -8.683 -0.539 2.711 1.00 92.31 102 HIS A CA 1
ATOM 780 C C . HIS A 1 102 ? -8.572 -1.798 3.571 1.00 92.31 102 HIS A C 1
ATOM 782 O O . HIS A 1 102 ? -7.476 -2.347 3.678 1.00 92.31 102 HIS A O 1
ATOM 788 N N . CYS A 1 103 ? -9.655 -2.255 4.202 1.00 92.62 103 CYS A N 1
ATOM 789 C CA . CYS A 1 103 ? -9.635 -3.528 4.905 1.00 92.62 103 CYS A CA 1
ATOM 790 C C . CYS A 1 103 ? -9.944 -4.687 3.965 1.00 92.62 103 CYS A C 1
ATOM 792 O O . CYS A 1 103 ? -10.820 -4.607 3.106 1.00 92.62 103 CYS A O 1
ATOM 794 N N . TRP A 1 104 ? -9.253 -5.796 4.178 1.00 92.19 104 TRP A N 1
ATOM 795 C CA . TRP A 1 104 ? -9.629 -7.074 3.617 1.00 92.19 104 TRP A CA 1
ATOM 796 C C . TRP A 1 104 ? -10.788 -7.672 4.422 1.00 92.19 104 TRP A C 1
ATOM 798 O O . TRP A 1 104 ? -10.658 -7.943 5.617 1.00 92.19 104 TRP A O 1
ATOM 808 N N . HIS A 1 105 ? -11.914 -7.916 3.750 1.00 86.38 105 HIS A N 1
ATOM 809 C CA . HIS A 1 105 ? -13.163 -8.391 4.363 1.00 86.38 105 HIS A CA 1
ATOM 810 C C . HIS A 1 105 ? -13.305 -9.922 4.383 1.00 86.38 105 HIS A C 1
ATOM 812 O O . HIS A 1 105 ? -14.411 -10.446 4.468 1.00 86.38 105 HIS A O 1
ATOM 818 N N . GLY A 1 106 ? -12.196 -10.661 4.277 1.00 84.56 106 GLY A N 1
ATOM 819 C CA . GLY A 1 106 ? -12.220 -12.129 4.246 1.00 84.56 106 GLY A CA 1
ATOM 820 C C . GLY A 1 106 ? -12.592 -12.724 2.885 1.00 84.56 106 GLY A C 1
ATOM 821 O O . GLY A 1 106 ? -12.815 -13.927 2.776 1.00 84.56 106 GLY A O 1
ATOM 822 N N . GLU A 1 107 ? -12.653 -11.902 1.837 1.00 87.00 107 GLU A N 1
ATOM 823 C CA . GLU A 1 107 ? -12.919 -12.361 0.477 1.00 87.00 107 GLU A CA 1
ATOM 824 C C . GLU A 1 107 ? -11.781 -13.255 -0.026 1.00 87.00 107 GLU A C 1
ATOM 826 O O . GLU A 1 107 ? -10.597 -12.928 0.104 1.00 87.00 107 GLU A O 1
ATOM 831 N N . VAL A 1 108 ? -12.138 -14.383 -0.637 1.00 87.38 108 VAL A N 1
ATOM 832 C CA . VAL A 1 108 ? -11.185 -15.311 -1.248 1.00 87.38 108 VAL A CA 1
ATOM 83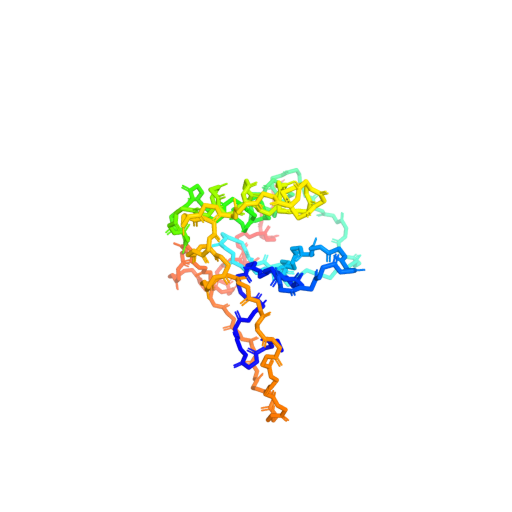3 C C . VAL A 1 108 ? -11.617 -15.572 -2.683 1.00 87.38 108 VAL A C 1
ATOM 835 O O . VAL A 1 108 ? -12.792 -15.794 -2.967 1.00 87.38 108 VAL A O 1
ATOM 838 N N . ASN A 1 109 ? -10.653 -15.531 -3.601 1.00 88.88 109 ASN A N 1
ATOM 839 C CA . ASN A 1 109 ? -10.856 -15.911 -4.992 1.00 88.88 109 ASN A CA 1
ATOM 840 C C . ASN A 1 109 ? -9.824 -16.977 -5.365 1.00 88.88 109 ASN A C 1
ATOM 842 O O . ASN A 1 109 ? -8.674 -16.645 -5.668 1.00 88.88 109 ASN A O 1
ATOM 846 N N . ASP A 1 110 ? -10.273 -18.233 -5.346 1.00 89.12 110 ASP A N 1
ATOM 847 C CA . ASP A 1 110 ? -9.472 -19.441 -5.596 1.00 89.12 110 ASP A CA 1
ATOM 848 C C . ASP A 1 110 ? -9.344 -19.802 -7.084 1.00 89.12 110 ASP A C 1
ATOM 850 O O . ASP A 1 110 ? -8.836 -20.867 -7.438 1.00 89.12 110 ASP A O 1
ATOM 854 N N . SER A 1 111 ? -9.801 -18.928 -7.985 1.00 92.19 111 SER A N 1
ATOM 855 C CA . SER A 1 111 ? -9.569 -19.114 -9.418 1.00 92.19 111 SER A CA 1
ATOM 856 C C . SER A 1 111 ? -8.070 -19.101 -9.711 1.00 92.19 111 SER A C 1
ATOM 858 O O . SER A 1 111 ? -7.313 -18.368 -9.070 1.00 92.19 111 SER A O 1
ATOM 860 N N . GLN A 1 112 ? -7.638 -19.871 -10.713 1.00 91.75 112 GLN A N 1
ATOM 861 C CA . GLN A 1 112 ? -6.240 -19.891 -11.143 1.00 91.75 112 GLN A CA 1
ATOM 862 C C . GLN A 1 112 ? -5.760 -18.454 -11.432 1.00 91.75 112 GLN A C 1
ATOM 864 O O . GLN A 1 112 ? -6.306 -17.818 -12.340 1.00 91.75 112 GLN A O 1
ATOM 869 N N . PRO A 1 113 ? -4.769 -17.926 -10.688 1.00 88.56 113 PRO A N 1
ATOM 870 C CA . PRO A 1 113 ? -4.286 -16.574 -10.917 1.00 88.56 113 PRO A CA 1
ATOM 871 C C . PRO A 1 113 ? -3.567 -16.485 -12.264 1.00 88.56 113 PRO A C 1
ATOM 873 O O . PRO A 1 113 ? -2.860 -17.412 -12.674 1.00 88.56 113 PRO A O 1
ATOM 876 N N . GLY A 1 114 ? -3.758 -15.356 -12.945 1.00 88.62 114 GLY A N 1
ATOM 877 C CA . GLY A 1 114 ? -3.021 -15.017 -14.159 1.00 88.62 114 GLY A CA 1
ATOM 878 C C . GLY A 1 114 ? -1.565 -14.635 -13.876 1.00 88.62 114 GLY A C 1
ATOM 879 O O . GLY A 1 114 ? -1.139 -14.517 -12.726 1.00 88.62 114 GLY A O 1
ATOM 880 N N . PHE A 1 115 ? -0.800 -14.416 -14.945 1.00 87.69 115 PHE A N 1
ATOM 881 C CA . PHE A 1 115 ? 0.548 -13.861 -14.839 1.00 87.69 115 PHE A CA 1
ATOM 882 C C . PHE A 1 115 ? 0.479 -12.385 -14.423 1.00 87.69 115 PHE A C 1
ATOM 884 O O . PHE A 1 115 ? -0.207 -11.595 -15.072 1.00 87.69 115 PHE A O 1
ATOM 891 N N . LEU A 1 116 ? 1.184 -12.018 -13.350 1.00 86.19 116 LEU A N 1
ATOM 892 C CA . LEU A 1 116 ? 1.270 -10.636 -12.883 1.00 86.19 116 LEU A CA 1
ATOM 893 C C . LEU A 1 116 ? 2.484 -9.958 -13.527 1.00 86.19 116 LEU A C 1
ATOM 895 O O . LEU A 1 116 ? 3.621 -10.318 -13.239 1.00 86.19 116 LEU A O 1
ATOM 899 N N . SER A 1 117 ? 2.226 -8.959 -14.368 1.00 88.12 117 SER A N 1
ATOM 900 C CA . SER A 1 117 ? 3.246 -8.097 -14.976 1.00 88.12 117 SER A CA 1
ATOM 901 C C . SER A 1 117 ? 2.817 -6.639 -14.812 1.00 88.12 117 SER A C 1
ATOM 903 O O . SER A 1 117 ? 2.209 -6.084 -15.729 1.00 88.12 117 SER A O 1
ATOM 905 N N . PRO A 1 118 ? 3.037 -6.038 -13.631 1.00 89.38 118 PRO A N 1
ATOM 906 C CA . PRO A 1 118 ? 2.612 -4.673 -13.369 1.00 89.38 118 PRO A CA 1
ATOM 907 C C . PRO A 1 118 ? 3.530 -3.680 -14.091 1.00 89.38 118 PRO A C 1
ATOM 909 O O . PRO A 1 118 ? 4.734 -3.907 -14.178 1.00 89.38 118 PRO A O 1
ATOM 912 N N . SER A 1 119 ? 2.960 -2.589 -14.600 1.00 92.56 119 SER A N 1
ATOM 913 C CA . SER A 1 119 ? 3.720 -1.387 -14.963 1.00 92.56 119 SER A CA 1
ATOM 914 C C . SER A 1 119 ? 4.051 -0.584 -13.705 1.00 92.56 119 SER A C 1
ATOM 916 O O . SER A 1 119 ? 3.427 -0.806 -12.661 1.00 92.56 119 SER A O 1
ATOM 918 N N . LEU A 1 120 ? 4.961 0.389 -13.806 1.00 94.38 120 LEU A N 1
ATOM 919 C CA . LEU A 1 120 ? 5.113 1.369 -12.732 1.00 94.38 120 LEU A CA 1
ATOM 920 C C . LEU A 1 120 ? 3.782 2.103 -12.509 1.00 94.38 120 LEU A C 1
ATOM 922 O O . LEU A 1 120 ? 3.074 2.444 -13.463 1.00 94.38 120 LEU A O 1
ATOM 926 N N . ILE A 1 121 ? 3.424 2.322 -11.245 1.00 94.12 121 ILE A N 1
ATOM 927 C CA . ILE A 1 121 ? 2.151 2.950 -10.873 1.00 94.12 121 ILE A CA 1
ATOM 928 C C . ILE A 1 121 ? 2.197 4.462 -11.138 1.00 94.12 121 ILE A C 1
ATOM 930 O O . ILE A 1 121 ? 1.204 5.023 -11.601 1.00 94.12 121 ILE A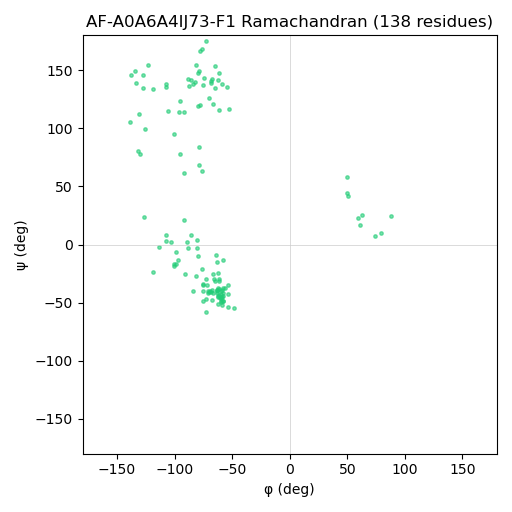 O 1
ATOM 934 N N . LEU A 1 122 ? 3.328 5.119 -10.850 1.00 94.31 122 LEU A N 1
ATOM 935 C CA . LEU A 1 122 ? 3.482 6.570 -11.017 1.00 94.31 122 LEU A CA 1
ATOM 936 C C . LEU A 1 122 ? 4.024 6.985 -12.388 1.00 94.31 122 LEU A C 1
ATOM 938 O O . LEU A 1 122 ? 3.701 8.083 -12.837 1.00 94.31 122 LEU A O 1
ATOM 942 N N . ASP A 1 123 ? 4.764 6.112 -13.074 1.00 93.62 123 ASP A N 1
ATOM 943 C CA . ASP A 1 123 ? 5.180 6.333 -14.464 1.00 93.62 123 ASP A CA 1
ATOM 944 C C . ASP A 1 123 ? 4.880 5.123 -15.366 1.00 93.62 123 ASP A C 1
ATOM 946 O O . ASP A 1 123 ? 5.772 4.359 -15.734 1.00 93.62 123 ASP A O 1
ATOM 950 N N . PRO A 1 124 ? 3.617 4.939 -15.788 1.00 93.00 124 PRO A N 1
ATOM 951 C CA . PRO A 1 124 ? 3.247 3.814 -16.643 1.00 93.00 124 PRO A CA 1
ATOM 952 C C . PRO A 1 124 ? 3.900 3.832 -18.034 1.00 93.00 124 PRO A C 1
ATOM 954 O O . PRO A 1 124 ? 3.709 2.878 -18.790 1.00 93.00 124 PRO A O 1
ATOM 957 N N . SER A 1 125 ? 4.581 4.923 -18.412 1.00 93.00 125 SER A N 1
ATOM 958 C CA . SER A 1 125 ? 5.211 5.057 -19.726 1.00 93.00 125 SER A CA 1
ATOM 959 C C . SER A 1 125 ? 6.569 4.365 -19.804 1.00 93.00 125 SER A C 1
ATOM 961 O O . SER A 1 125 ? 6.934 3.898 -20.882 1.00 93.00 125 SER A O 1
ATOM 963 N N . GLU A 1 126 ? 7.268 4.236 -18.675 1.00 90.94 126 GLU A N 1
ATOM 964 C CA . GLU A 1 126 ? 8.554 3.554 -18.606 1.00 90.94 126 GLU A CA 1
ATOM 965 C C . GLU A 1 126 ? 8.372 2.031 -18.569 1.00 90.94 126 GLU A C 1
ATOM 967 O O . GLU A 1 126 ? 7.764 1.432 -17.666 1.00 90.94 126 GLU A O 1
ATOM 972 N N . THR A 1 127 ? 8.928 1.370 -19.579 1.00 92.25 127 THR A N 1
ATOM 973 C CA . THR A 1 127 ? 8.894 -0.086 -19.667 1.00 92.25 127 THR A CA 1
ATOM 974 C C . THR A 1 127 ? 9.988 -0.716 -18.811 1.00 92.25 127 THR A C 1
ATOM 976 O O . THR A 1 127 ? 11.061 -0.152 -18.610 1.00 92.25 127 THR A O 1
ATOM 979 N N . TRP A 1 128 ? 9.770 -1.961 -18.378 1.00 89.25 128 TRP A N 1
ATOM 980 C CA . TRP A 1 128 ? 10.798 -2.725 -17.663 1.00 89.25 128 TRP A CA 1
ATOM 981 C C . TRP A 1 128 ? 12.130 -2.809 -18.431 1.00 89.25 128 TRP A C 1
ATOM 983 O O . TRP A 1 128 ? 13.192 -2.810 -17.819 1.00 89.25 128 TRP A O 1
ATOM 993 N N . ALA A 1 129 ? 12.090 -2.886 -19.766 1.00 90.31 129 ALA A N 1
ATOM 994 C CA . ALA A 1 129 ? 13.298 -2.984 -20.580 1.00 90.31 129 ALA A CA 1
ATOM 995 C C . ALA A 1 129 ? 14.120 -1.686 -20.561 1.00 90.31 129 ALA A C 1
ATOM 997 O O . ALA A 1 129 ? 15.345 -1.750 -20.487 1.00 90.31 129 ALA A O 1
ATOM 998 N N . GLU A 1 130 ? 13.452 -0.532 -20.608 1.00 90.88 130 GLU A N 1
ATOM 999 C CA . GLU A 1 130 ? 14.092 0.784 -20.506 1.00 90.88 130 GLU A CA 1
ATOM 1000 C C . GLU A 1 130 ? 14.675 0.989 -19.107 1.00 90.88 130 GLU A C 1
ATOM 1002 O O . GLU A 1 130 ? 15.861 1.300 -18.979 1.00 90.88 130 GLU A O 1
ATOM 1007 N N . TRP A 1 131 ? 13.883 0.684 -18.078 1.00 90.62 131 TRP A N 1
ATOM 1008 C CA . TRP A 1 131 ? 14.306 0.757 -16.685 1.00 90.62 131 TRP A CA 1
ATOM 1009 C C . TRP A 1 131 ? 15.503 -0.153 -16.375 1.00 90.62 131 TRP A C 1
ATOM 1011 O O . TRP A 1 131 ? 16.447 0.244 -15.707 1.00 90.62 131 TRP A O 1
ATOM 1021 N N . ASN A 1 132 ? 15.517 -1.391 -16.879 1.00 89.19 132 ASN A N 1
ATOM 1022 C CA . ASN A 1 132 ? 16.601 -2.340 -16.600 1.00 89.19 132 ASN A CA 1
ATOM 1023 C C . ASN A 1 132 ? 17.950 -1.823 -17.135 1.00 89.19 132 ASN A C 1
ATOM 1025 O O . ASN A 1 132 ? 18.990 -1.973 -16.491 1.00 89.19 132 ASN A O 1
ATOM 1029 N N . VAL A 1 133 ? 17.929 -1.165 -18.298 1.00 88.94 133 VAL A N 1
ATOM 1030 C CA . VAL A 1 133 ? 19.121 -0.532 -18.872 1.00 88.94 133 VAL A CA 1
ATOM 1031 C C . VAL A 1 133 ? 19.531 0.703 -18.074 1.00 88.94 133 VAL A C 1
ATOM 1033 O O . VAL A 1 133 ? 20.723 0.880 -17.850 1.00 88.94 133 VAL A O 1
ATOM 1036 N N . SER A 1 134 ? 18.597 1.549 -17.631 1.00 86.56 134 SER A N 1
ATOM 1037 C CA . SER A 1 134 ? 18.941 2.740 -16.840 1.00 86.56 134 SER A CA 1
ATOM 1038 C C . SER A 1 134 ? 19.461 2.375 -15.446 1.00 86.56 134 SER A C 1
ATOM 1040 O O . SER A 1 134 ? 20.453 2.944 -14.998 1.00 86.56 134 SER A O 1
ATOM 1042 N N . PHE A 1 135 ? 18.841 1.388 -14.799 1.00 85.94 135 PHE A N 1
ATOM 1043 C CA . PHE A 1 135 ? 19.146 0.974 -13.437 1.00 85.94 135 PHE A CA 1
ATOM 1044 C C . PHE A 1 135 ? 20.480 0.231 -13.337 1.00 85.94 135 PHE A C 1
ATOM 1046 O O . PHE A 1 135 ? 21.274 0.550 -12.462 1.00 85.94 135 PHE A O 1
ATOM 1053 N N . PHE A 1 136 ? 20.764 -0.737 -14.219 1.00 83.38 136 PHE A N 1
ATOM 1054 C CA . PHE A 1 136 ? 22.020 -1.510 -14.175 1.00 83.38 136 PHE A CA 1
ATOM 1055 C C . PHE A 1 136 ? 23.100 -1.019 -15.146 1.00 83.38 136 PHE A C 1
ATOM 1057 O O . PHE A 1 136 ? 24.261 -1.403 -15.011 1.00 83.38 136 PHE A O 1
ATOM 1064 N N . GLY A 1 137 ? 22.742 -0.215 -16.147 1.00 71.69 137 GLY A N 1
ATOM 1065 C CA . GLY A 1 137 ? 23.670 0.259 -17.176 1.00 71.69 137 GLY A CA 1
ATOM 1066 C C . GLY A 1 137 ? 24.535 1.447 -16.758 1.00 71.69 137 GLY A C 1
ATOM 1067 O O . GLY A 1 137 ? 25.399 1.849 -17.536 1.00 71.69 137 GLY A O 1
ATOM 1068 N N . SER A 1 138 ? 24.351 2.000 -15.555 1.00 57.91 138 SER A N 1
ATOM 1069 C CA . SER A 1 138 ? 25.227 3.031 -14.990 1.00 57.91 138 SER A CA 1
ATOM 1070 C C . SER A 1 138 ? 26.514 2.417 -14.424 1.00 57.91 138 SER A C 1
ATOM 1072 O O . SER A 1 138 ? 26.736 2.389 -13.216 1.00 57.91 138 SER A O 1
ATOM 1074 N N . THR A 1 139 ? 27.372 1.900 -15.301 1.00 47.75 139 THR A N 1
ATOM 1075 C CA . THR A 1 139 ? 28.787 1.668 -14.984 1.00 47.75 139 THR A CA 1
ATOM 1076 C C . THR A 1 139 ? 29.611 2.806 -15.576 1.00 47.75 139 THR A C 1
ATOM 1078 O O . THR A 1 139 ? 29.975 2.733 -16.749 1.00 47.75 139 THR A O 1
ATOM 1081 N N . ASP A 1 140 ? 29.891 3.824 -14.763 1.00 42.09 140 ASP A N 1
ATOM 1082 C CA . ASP A 1 140 ? 31.051 4.713 -14.923 1.00 42.09 140 ASP A CA 1
ATOM 1083 C C . ASP A 1 140 ? 32.018 4.486 -13.750 1.00 42.09 140 ASP A C 1
ATOM 1085 O O . ASP A 1 140 ? 31.550 4.481 -12.585 1.00 42.09 140 ASP A O 1
#

Solvent-accessible surface area (backbone atoms only — not comparable to full-atom values): 8684 Å² total; per-residue (Å²): 91,73,81,72,55,46,44,71,43,64,32,33,38,43,85,89,43,90,89,55,75,72,41,79,47,65,49,92,42,35,32,73,40,85,77,96,68,60,95,82,70,79,88,66,52,75,64,58,47,51,48,55,52,49,15,52,50,32,54,76,44,27,52,85,23,71,78,35,77,63,40,67,57,36,54,52,37,62,74,42,45,68,60,34,58,76,69,72,47,84,78,53,69,72,43,50,53,33,46,70,74,38,36,56,85,79,81,79,68,89,64,87,73,75,88,89,78,84,62,29,69,76,46,66,82,59,46,72,72,59,48,52,47,61,71,69,60,74,79,129

InterPro domains:
  IPR002642 Lysophospholipase, catalytic domain [PF01735] (15-109)
  IPR002642 Lysophospholipase, catalytic domain [PS51210] (1-109)
  IPR016035 Acyl transferase/acyl hydrolase/lysophospholipase [SSF52151] (3-80)

Secondary structure (DSSP, 8-state):
-GGGTTTTS-EEE-TT-TTS--EEE-----SSS-----TT-----HHHHHHHHHHHHHHHHTTTTTSSTTHHHHHHHHHHHHHHHHTTPPPPHHHHHHHHHHEE-S----SPP----PPPSS-TTS-HHHHHHHHH----

Radius of gyration: 18.01 Å; Cα contacts (8 Å, |Δi|>4): 147; chains: 1; bounding box: 48×31×46 Å

Organism: NCBI:txid1447944

Foldseek 3Di:
DQVVVCAAAWAWEQLPPLPDQIDIDYHQHQQPADDPDDPPPPPADPVLVVRSVVSVVCRQCVNVCPNPNCVVVLVVLSVCSNVCSVVVHDRDPSNVVSCVPGYDPPDDDPPDRDDDDDAHNNCNPDDPVNRVCVSPVPDD

Nearest PDB structures (foldseek):
  3ry9-assembly1_A  TM=3.756E-01  e=7.920E+00  synthetic construct